Protein AF-A0A5D0V5Z0-F1 (afdb_monomer_lite)

Sequence (61 aa):
MISSRSCSSDRAREAVAGATVSTEDAQSVRHWVYCDRLLDGGRRCPRPADHDGACGSGAPG

Foldseek 3Di:
DDDDDDPDDDPPDPDPPVDPDDPVNVVPDDDDQFCQDQDPPRDGQRHGNPDDDDGPPPDDD

Radius of gyration: 28.07 Å; chains: 1; bounding box: 41×50×70 Å

Structure (mmCIF, N/CA/C/O backbone):
data_AF-A0A5D0V5Z0-F1
#
_entry.id   AF-A0A5D0V5Z0-F1
#
loop_
_atom_site.group_PDB
_atom_site.id
_atom_site.type_symbol
_atom_site.label_atom_id
_atom_site.label_alt_id
_atom_site.label_comp_id
_atom_site.label_asym_id
_atom_site.label_entity_id
_atom_site.label_seq_id
_atom_site.pdbx_PDB_ins_code
_atom_site.Cartn_x
_atom_site.Cartn_y
_atom_site.Cartn_z
_atom_site.occupancy
_atom_site.B_iso_or_equiv
_atom_site.auth_seq_id
_atom_site.auth_comp_id
_atom_site.auth_asym_id
_atom_site.auth_atom_id
_atom_site.pdbx_PDB_model_num
ATOM 1 N N . MET A 1 1 ? 30.364 34.662 -52.697 1.00 46.72 1 MET A N 1
ATOM 2 C CA . MET A 1 1 ? 29.048 34.553 -52.031 1.00 46.72 1 MET A CA 1
ATOM 3 C C . MET A 1 1 ? 28.446 33.225 -52.467 1.00 46.72 1 MET A C 1
ATOM 5 O O . MET A 1 1 ? 28.042 33.115 -53.614 1.00 46.72 1 MET A O 1
ATOM 9 N N . ILE A 1 2 ? 28.560 32.185 -51.634 1.00 51.88 2 ILE A N 1
ATOM 10 C CA . ILE A 1 2 ? 28.184 30.806 -51.986 1.00 51.88 2 ILE A CA 1
ATOM 11 C C . ILE A 1 2 ? 26.779 30.539 -51.451 1.00 51.88 2 ILE A C 1
ATOM 13 O O . ILE A 1 2 ? 26.511 30.699 -50.264 1.00 51.88 2 ILE A O 1
ATOM 17 N N . SER A 1 3 ? 25.911 30.205 -52.399 1.00 45.25 3 SER A N 1
ATOM 18 C CA . SER A 1 3 ? 24.474 30.019 -52.307 1.00 45.25 3 SER A CA 1
ATOM 19 C C . SER A 1 3 ? 23.998 29.106 -51.186 1.00 45.25 3 SER A C 1
ATOM 21 O O . SER A 1 3 ? 24.516 28.008 -50.983 1.00 45.25 3 SER A O 1
ATOM 23 N N . SER A 1 4 ? 22.885 29.531 -50.589 1.00 63.34 4 SER A N 1
ATOM 24 C CA . SER A 1 4 ? 21.891 28.712 -49.907 1.00 63.34 4 SER A CA 1
ATOM 25 C C . SER A 1 4 ? 21.630 27.419 -50.684 1.00 63.34 4 SER A C 1
ATOM 27 O O . SER A 1 4 ? 20.995 27.434 -51.739 1.00 63.34 4 SER A O 1
ATOM 29 N N . ARG A 1 5 ? 22.114 26.287 -50.174 1.00 60.69 5 ARG A N 1
ATOM 30 C CA . ARG A 1 5 ? 21.665 24.964 -50.612 1.00 60.69 5 ARG A CA 1
ATOM 31 C C . ARG A 1 5 ? 21.017 24.272 -49.427 1.00 60.69 5 ARG A C 1
ATOM 33 O O . ARG A 1 5 ? 21.687 23.757 -48.546 1.00 60.69 5 ARG A O 1
ATOM 40 N N . SER A 1 6 ? 19.693 24.367 -49.465 1.00 56.44 6 SER A N 1
ATOM 41 C CA . SER A 1 6 ? 18.719 23.352 -49.094 1.00 56.44 6 SER A CA 1
ATOM 42 C C . SER A 1 6 ? 18.885 22.663 -47.747 1.00 56.44 6 SER A C 1
ATOM 44 O O . SER A 1 6 ? 19.734 21.805 -47.537 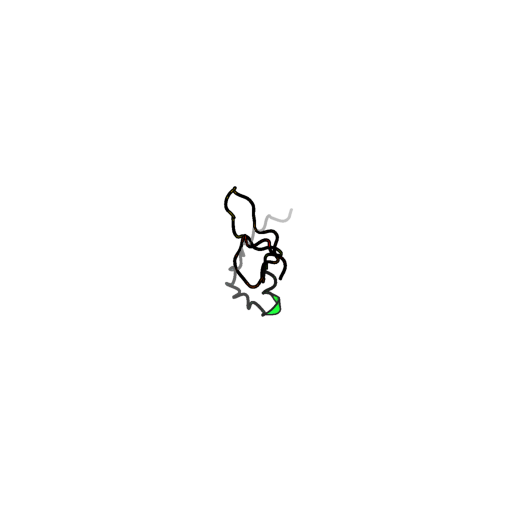1.00 56.44 6 SER A O 1
ATOM 46 N N . CYS A 1 7 ? 17.906 22.964 -46.900 1.00 54.72 7 CYS A N 1
ATOM 47 C CA . CYS A 1 7 ? 17.349 22.067 -45.902 1.00 54.72 7 CYS A CA 1
ATOM 48 C C . CYS A 1 7 ? 16.935 20.736 -46.583 1.00 54.72 7 CYS A C 1
ATOM 50 O O . CYS A 1 7 ? 15.783 20.550 -46.973 1.00 54.72 7 CYS A O 1
ATOM 52 N N . SER A 1 8 ? 17.886 19.831 -46.824 1.00 49.62 8 SER A N 1
ATOM 53 C CA . SER A 1 8 ? 17.601 18.442 -47.199 1.00 49.62 8 SER A CA 1
ATOM 54 C C . SER A 1 8 ? 17.202 17.735 -45.904 1.00 49.62 8 SER A C 1
ATOM 56 O O . SER A 1 8 ? 18.040 17.471 -45.053 1.00 49.62 8 SER A O 1
ATOM 58 N N . SER A 1 9 ? 15.913 17.644 -45.583 1.00 53.41 9 SER A N 1
ATOM 59 C CA . SER A 1 9 ? 15.004 16.668 -46.193 1.00 53.41 9 SER A CA 1
ATOM 60 C C . SER A 1 9 ? 15.628 15.281 -46.197 1.00 53.41 9 SER A C 1
ATOM 62 O O . SER A 1 9 ? 15.902 14.730 -47.250 1.00 53.41 9 SER A O 1
ATOM 64 N N . ASP A 1 10 ? 15.873 14.748 -45.006 1.00 50.31 10 ASP A N 1
ATOM 65 C CA . ASP A 1 10 ? 15.797 13.310 -44.790 1.00 50.31 10 ASP A CA 1
ATOM 66 C C . ASP A 1 10 ? 15.426 13.076 -43.322 1.00 50.31 10 ASP A C 1
ATOM 68 O O . ASP A 1 10 ? 16.245 12.730 -42.474 1.00 50.31 10 ASP A O 1
ATOM 72 N N . ARG A 1 11 ? 14.149 13.316 -42.983 1.00 55.19 11 ARG A N 1
ATOM 73 C CA . ARG A 1 11 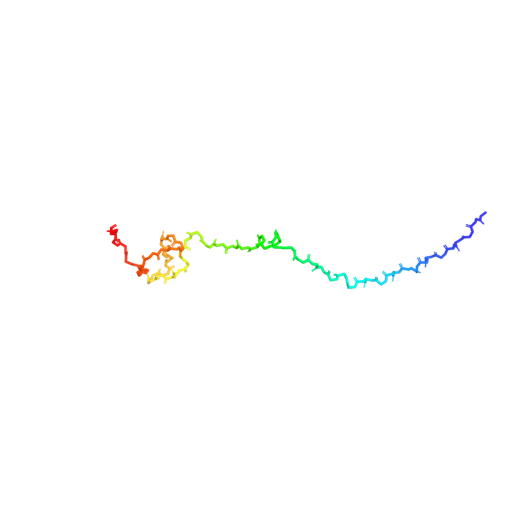? 13.541 12.541 -41.895 1.00 55.19 11 ARG A CA 1
ATOM 74 C C . ARG A 1 11 ? 13.454 11.111 -42.418 1.00 55.19 11 ARG A C 1
ATOM 76 O O . ARG A 1 11 ? 12.413 10.690 -42.925 1.00 55.19 11 ARG A O 1
ATOM 83 N N . ALA A 1 12 ? 14.582 10.410 -42.366 1.00 54.38 12 ALA A N 1
ATOM 84 C CA . ALA A 1 12 ? 14.643 8.981 -42.559 1.00 54.38 12 ALA A CA 1
ATOM 85 C C . ALA A 1 12 ? 13.750 8.372 -41.488 1.00 54.38 12 ALA A C 1
ATOM 87 O O . ALA A 1 12 ? 14.083 8.394 -40.306 1.00 54.38 12 ALA A O 1
ATOM 88 N N . ARG A 1 13 ? 12.572 7.939 -41.945 1.00 54.44 13 ARG A N 1
ATOM 89 C CA . ARG A 1 13 ? 11.756 6.846 -41.417 1.00 54.44 13 ARG A CA 1
ATOM 90 C C . ARG A 1 13 ? 12.272 6.363 -40.069 1.00 54.44 13 ARG A C 1
ATOM 92 O O . ARG A 1 13 ? 13.236 5.601 -40.027 1.00 54.44 13 ARG A O 1
ATOM 99 N N . GLU A 1 14 ? 11.585 6.772 -39.006 1.00 56.38 14 GLU A N 1
ATOM 100 C CA . GLU A 1 14 ? 11.504 5.989 -37.779 1.00 56.38 14 GLU A CA 1
ATOM 101 C C . GLU A 1 14 ? 11.206 4.550 -38.195 1.00 56.38 14 GLU A C 1
ATOM 103 O O . GLU A 1 14 ? 10.078 4.176 -38.524 1.00 56.38 14 GLU A O 1
ATOM 108 N N . ALA A 1 15 ? 12.268 3.752 -38.286 1.00 59.16 15 ALA A N 1
ATOM 109 C CA . ALA A 1 15 ? 12.142 2.322 -38.274 1.00 59.16 15 ALA A CA 1
ATOM 110 C C . ALA A 1 15 ? 11.383 2.034 -36.985 1.00 59.16 15 ALA A C 1
ATOM 112 O O . ALA A 1 15 ? 11.800 2.471 -35.911 1.00 59.16 15 ALA A O 1
ATOM 113 N N . VAL A 1 16 ? 10.258 1.331 -37.098 1.00 62.06 16 VAL A N 1
ATOM 114 C CA . VAL A 1 16 ? 9.698 0.584 -35.977 1.00 62.06 16 VAL A CA 1
ATOM 115 C C . VAL A 1 16 ? 10.794 -0.398 -35.569 1.00 62.06 16 VAL A C 1
ATOM 117 O O . VAL A 1 16 ? 10.885 -1.518 -36.064 1.00 62.06 16 VAL A O 1
ATOM 120 N N . ALA A 1 17 ? 11.721 0.083 -34.751 1.00 62.81 17 ALA A N 1
ATOM 121 C CA . ALA A 1 17 ? 12.695 -0.721 -34.066 1.00 62.81 17 ALA A CA 1
ATOM 122 C C . ALA A 1 17 ? 11.870 -1.460 -33.023 1.00 62.81 17 ALA A C 1
ATOM 124 O O . ALA A 1 17 ? 11.525 -0.900 -31.984 1.00 62.81 17 ALA A O 1
ATOM 125 N N . GLY A 1 18 ? 11.448 -2.681 -33.352 1.00 62.28 18 GLY A N 1
ATOM 126 C CA . GLY A 1 18 ? 10.895 -3.583 -32.357 1.00 62.28 18 GLY A CA 1
ATOM 127 C C . GLY A 1 18 ? 11.930 -3.712 -31.248 1.00 62.28 18 GLY A C 1
ATOM 128 O O . GLY A 1 18 ? 12.975 -4.326 -31.451 1.00 62.28 18 GLY A O 1
ATOM 129 N N . ALA A 1 19 ? 11.683 -3.060 -30.114 1.00 70.00 19 ALA A N 1
ATOM 130 C CA . ALA A 1 19 ? 12.5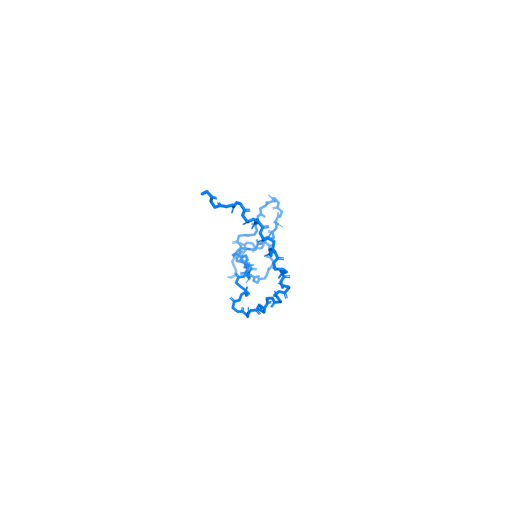59 -3.146 -28.965 1.00 70.00 19 ALA A CA 1
ATOM 131 C C . ALA A 1 19 ? 12.417 -4.558 -28.391 1.00 70.00 19 ALA A C 1
ATOM 133 O O . ALA A 1 19 ? 11.356 -4.931 -27.889 1.00 70.00 19 ALA A O 1
ATOM 134 N N . THR A 1 20 ? 13.464 -5.373 -28.509 1.00 71.62 20 THR A N 1
ATOM 135 C CA . THR A 1 20 ? 13.530 -6.650 -27.802 1.00 71.62 20 THR A CA 1
ATOM 136 C C . THR A 1 20 ? 13.788 -6.346 -26.335 1.00 71.62 20 THR A C 1
ATOM 138 O O . THR A 1 20 ? 14.900 -5.985 -25.954 1.00 71.62 20 THR A O 1
ATOM 141 N N . VAL A 1 21 ? 12.735 -6.438 -25.531 1.00 69.38 21 VAL A N 1
ATOM 142 C CA . VAL A 1 21 ? 12.800 -6.294 -24.077 1.00 69.38 21 VAL A CA 1
ATOM 143 C C . VAL A 1 21 ? 13.512 -7.525 -23.507 1.00 69.38 21 VAL A C 1
ATOM 145 O O . VAL A 1 21 ? 13.046 -8.649 -23.694 1.00 69.38 21 VAL A O 1
ATOM 148 N N . SER A 1 22 ? 14.654 -7.331 -22.844 1.00 68.56 22 SER A N 1
ATOM 149 C CA . SER A 1 22 ? 15.338 -8.397 -22.095 1.00 68.56 22 SER A CA 1
ATOM 150 C C . SER A 1 22 ? 14.619 -8.659 -20.769 1.00 68.56 22 SER A C 1
ATOM 152 O O . SER A 1 22 ? 14.014 -7.753 -20.208 1.00 68.56 22 SE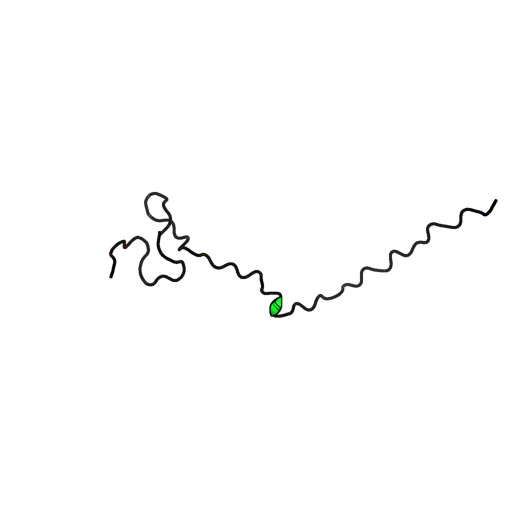R A O 1
ATOM 154 N N . THR A 1 23 ? 14.727 -9.861 -20.193 1.00 68.06 23 THR A N 1
ATOM 155 C CA . THR A 1 23 ? 14.204 -10.153 -18.837 1.00 68.06 23 THR A CA 1
ATOM 156 C C . THR A 1 23 ? 14.768 -9.195 -17.781 1.00 68.06 23 THR A C 1
ATOM 158 O O . THR A 1 23 ? 14.090 -8.859 -16.817 1.00 68.06 23 THR A O 1
ATOM 161 N N . GLU A 1 24 ? 15.990 -8.704 -17.998 1.00 67.38 24 GLU A N 1
ATOM 162 C CA . GLU A 1 24 ? 16.643 -7.664 -17.197 1.00 67.38 24 GLU A CA 1
ATOM 163 C C . GLU A 1 24 ? 15.944 -6.298 -17.249 1.00 67.38 24 GLU A C 1
ATOM 165 O O . GLU A 1 24 ? 16.299 -5.447 -16.451 1.00 67.38 24 GLU A O 1
ATOM 170 N N . ASP A 1 25 ? 14.981 -6.074 -18.151 1.00 68.94 25 ASP A N 1
ATOM 171 C CA . ASP A 1 25 ? 14.116 -4.882 -18.223 1.00 68.94 25 ASP A CA 1
ATOM 172 C C . ASP A 1 25 ? 12.781 -5.085 -17.472 1.00 68.94 25 ASP A C 1
ATOM 174 O O . ASP A 1 25 ? 12.006 -4.148 -17.285 1.00 68.94 25 ASP A O 1
ATOM 178 N N . ALA A 1 26 ? 12.547 -6.265 -16.878 1.00 65.69 26 ALA A N 1
ATOM 179 C CA . ALA A 1 26 ? 11.483 -6.478 -15.886 1.00 65.69 26 ALA A CA 1
ATOM 180 C C . ALA A 1 26 ? 11.739 -5.731 -14.549 1.00 65.69 26 ALA A C 1
ATOM 182 O O . ALA A 1 26 ? 11.194 -6.083 -13.503 1.00 65.69 26 ALA A O 1
ATOM 183 N N . GLN A 1 27 ? 12.529 -4.653 -14.572 1.00 67.38 27 GLN A N 1
ATOM 184 C CA . GLN A 1 27 ? 12.933 -3.822 -13.429 1.00 67.38 27 GLN A CA 1
ATOM 185 C C . GLN A 1 27 ? 11.784 -3.002 -12.840 1.00 67.38 27 GLN A C 1
ATOM 187 O O . GLN A 1 27 ? 11.968 -2.246 -11.886 1.00 67.38 27 GLN A O 1
ATOM 192 N N . SER A 1 28 ? 10.587 -3.120 -13.410 1.00 71.19 28 SER A N 1
ATOM 193 C CA . SER A 1 28 ? 9.396 -2.419 -12.950 1.00 71.19 28 SER A CA 1
ATOM 194 C C . SER A 1 28 ? 8.570 -3.210 -11.934 1.00 71.19 28 SER A C 1
ATOM 196 O O . SER A 1 28 ? 7.529 -2.709 -11.504 1.00 71.19 28 SER A O 1
ATOM 198 N N . VAL A 1 29 ? 9.017 -4.392 -11.482 1.00 72.69 29 VAL A N 1
ATOM 199 C CA . VAL A 1 29 ? 8.310 -5.127 -10.421 1.00 72.69 29 VAL A CA 1
ATOM 200 C C . VAL A 1 29 ? 8.393 -4.349 -9.105 1.00 72.69 29 VAL A C 1
ATOM 202 O O . VAL A 1 29 ? 9.378 -4.386 -8.369 1.00 72.69 29 VAL A O 1
ATOM 205 N N . ARG A 1 30 ? 7.314 -3.628 -8.799 1.00 75.00 30 ARG A N 1
ATOM 206 C CA . ARG A 1 30 ? 7.082 -2.970 -7.514 1.00 75.00 30 ARG A CA 1
ATOM 207 C C . ARG A 1 30 ? 6.283 -3.933 -6.642 1.00 75.00 30 ARG A C 1
ATOM 209 O O . ARG A 1 30 ? 5.116 -4.184 -6.927 1.00 75.00 30 ARG A O 1
ATOM 216 N N . HIS A 1 31 ? 6.894 -4.463 -5.586 1.00 79.00 31 HIS A N 1
ATOM 217 C CA . HIS A 1 31 ? 6.150 -5.139 -4.525 1.00 79.00 31 HIS A CA 1
ATOM 218 C C . HIS A 1 31 ? 5.841 -4.142 -3.405 1.00 79.00 31 HIS A C 1
ATOM 220 O O . HIS A 1 31 ? 6.643 -3.259 -3.093 1.00 79.00 31 HIS A O 1
ATOM 226 N N . TRP A 1 32 ? 4.657 -4.262 -2.814 1.00 85.31 32 TRP A N 1
ATOM 227 C CA . TRP A 1 32 ? 4.299 -3.491 -1.631 1.00 85.31 32 TRP A CA 1
ATOM 228 C C . TRP A 1 32 ? 5.086 -4.022 -0.428 1.00 85.31 32 TRP A C 1
ATOM 230 O O . TRP A 1 32 ? 5.260 -5.227 -0.290 1.00 85.31 32 TRP A O 1
ATOM 240 N N . VAL A 1 33 ? 5.570 -3.138 0.446 1.00 88.75 33 VAL A N 1
ATOM 241 C CA . VAL A 1 33 ? 6.275 -3.551 1.680 1.00 88.75 33 VAL A CA 1
ATOM 242 C C . VAL A 1 33 ? 5.275 -3.955 2.768 1.00 88.75 33 VAL A C 1
ATOM 244 O O . VAL A 1 33 ? 5.523 -4.873 3.546 1.00 88.75 33 VAL A O 1
ATOM 247 N N . TYR A 1 34 ? 4.109 -3.309 2.778 1.00 90.19 34 TYR A N 1
ATOM 248 C CA . TYR A 1 34 ? 3.015 -3.561 3.711 1.00 90.19 34 TYR A CA 1
ATOM 249 C C . TYR A 1 34 ? 1.751 -3.963 2.967 1.00 90.19 34 TYR A C 1
ATOM 251 O O . TYR A 1 34 ? 1.556 -3.609 1.804 1.00 90.19 34 TYR A O 1
ATOM 259 N N . CYS A 1 35 ? 0.875 -4.675 3.661 1.00 91.94 35 CYS A N 1
ATOM 260 C CA . CYS A 1 35 ? -0.428 -5.036 3.137 1.00 91.94 35 CYS A CA 1
ATOM 261 C C . CYS A 1 35 ? -1.283 -3.774 2.911 1.00 91.94 35 CYS A C 1
ATOM 263 O O . CYS A 1 35 ? -1.572 -3.022 3.842 1.00 91.94 35 CYS A O 1
ATOM 265 N N . ASP A 1 36 ? -1.717 -3.545 1.667 1.00 89.19 36 ASP A N 1
ATOM 266 C CA . ASP A 1 36 ? -2.531 -2.377 1.285 1.00 89.19 36 ASP A CA 1
ATOM 267 C C . ASP A 1 36 ? -4.015 -2.518 1.690 1.00 89.19 36 ASP A C 1
ATOM 269 O O . ASP A 1 36 ? -4.841 -1.645 1.430 1.00 89.19 36 ASP A O 1
ATOM 273 N N . ARG A 1 37 ? -4.384 -3.603 2.385 1.00 89.81 37 ARG A N 1
ATOM 274 C CA . ARG A 1 37 ? -5.757 -3.815 2.850 1.00 89.81 37 ARG A CA 1
ATOM 275 C C . ARG A 1 37 ? -6.171 -2.713 3.829 1.00 89.81 37 ARG A C 1
ATOM 277 O O . ARG A 1 37 ? -5.587 -2.564 4.905 1.00 89.81 37 ARG A O 1
ATOM 284 N N . LEU A 1 38 ? -7.235 -1.993 3.478 1.00 89.94 38 LEU A N 1
ATOM 285 C CA . LEU A 1 38 ? -7.947 -1.101 4.392 1.00 89.94 38 LEU A CA 1
ATOM 286 C C . LEU A 1 38 ? -8.746 -1.919 5.414 1.00 89.94 38 LEU A C 1
ATOM 288 O O . LEU A 1 38 ? -9.518 -2.805 5.043 1.00 89.94 38 LEU A O 1
ATOM 292 N N . LEU A 1 39 ? -8.534 -1.606 6.690 1.00 87.38 39 LEU A N 1
ATOM 293 C CA . LEU A 1 39 ? -9.263 -2.134 7.838 1.00 87.38 39 LEU A CA 1
ATOM 294 C C . LEU A 1 39 ? -10.432 -1.215 8.204 1.00 87.38 39 LEU A C 1
ATOM 296 O O . LEU A 1 39 ? -10.475 -0.042 7.809 1.00 87.38 39 LEU A O 1
ATOM 300 N N . ASP A 1 40 ? -11.338 -1.727 9.033 1.00 82.38 40 ASP A N 1
ATOM 301 C CA . ASP A 1 40 ? -12.383 -0.923 9.658 1.00 82.38 40 ASP A CA 1
ATOM 302 C C . ASP A 1 40 ? -11.763 0.265 10.414 1.00 82.38 40 ASP A C 1
ATOM 304 O O . ASP A 1 40 ? -10.821 0.127 11.202 1.00 82.38 40 ASP A O 1
ATOM 308 N N . GLY A 1 41 ? -12.251 1.469 10.110 1.00 82.56 41 GLY A N 1
ATOM 309 C CA . GLY A 1 41 ? -11.671 2.727 10.592 1.00 82.56 41 GLY A CA 1
ATOM 310 C C . GLY A 1 41 ? -10.665 3.385 9.640 1.00 82.56 41 GLY A C 1
ATOM 311 O O . GLY A 1 41 ? -10.005 4.343 10.036 1.00 82.56 41 GLY A O 1
ATOM 312 N N . GLY A 1 42 ? -10.531 2.900 8.400 1.00 85.94 42 GLY A N 1
ATOM 313 C CA . GLY A 1 42 ? -9.788 3.591 7.334 1.00 85.94 42 GLY A CA 1
ATOM 314 C C . GLY A 1 42 ? -8.265 3.540 7.477 1.00 85.94 42 GLY A C 1
ATOM 315 O O . GLY A 1 42 ? -7.549 4.257 6.781 1.00 85.94 42 GLY A O 1
ATOM 316 N N . ARG A 1 43 ? -7.755 2.692 8.375 1.00 87.50 43 ARG A N 1
ATOM 317 C CA . ARG A 1 43 ? -6.318 2.450 8.543 1.00 87.50 43 ARG A CA 1
ATOM 318 C C . ARG A 1 43 ? -5.886 1.269 7.684 1.00 87.50 43 ARG A C 1
ATOM 320 O O . ARG A 1 43 ? -6.642 0.320 7.503 1.00 87.50 43 ARG A O 1
ATOM 327 N N . ARG A 1 44 ? -4.654 1.308 7.182 1.00 90.12 44 ARG A N 1
ATOM 328 C CA . ARG A 1 44 ? -4.040 0.164 6.497 1.00 90.12 44 ARG A CA 1
ATOM 329 C C . ARG A 1 44 ? -3.574 -0.887 7.498 1.00 90.12 44 ARG A C 1
ATOM 331 O O . ARG A 1 44 ? -3.240 -0.564 8.640 1.00 90.12 44 ARG A O 1
ATOM 338 N N . CYS A 1 45 ? -3.540 -2.139 7.056 1.00 90.62 45 CYS A N 1
ATOM 339 C CA . CYS A 1 45 ? -2.946 -3.226 7.819 1.00 90.62 45 CYS A CA 1
ATOM 340 C C . CYS A 1 45 ? -1.448 -2.940 8.078 1.00 90.62 45 CYS A C 1
ATOM 342 O O . CYS A 1 45 ? -0.717 -2.652 7.134 1.00 90.62 45 CYS A O 1
ATOM 344 N N . PRO A 1 46 ? -0.954 -3.030 9.328 1.00 87.38 46 PRO A N 1
ATOM 345 C CA . PRO A 1 46 ? 0.454 -2.758 9.640 1.00 87.38 46 PRO A CA 1
ATOM 346 C C . PRO A 1 46 ? 1.396 -3.929 9.306 1.00 87.38 46 PRO A C 1
ATOM 348 O O . PRO A 1 46 ? 2.593 -3.853 9.572 1.00 87.38 46 PRO A O 1
ATOM 351 N N . ARG A 1 47 ? 0.869 -5.041 8.781 1.00 89.06 47 ARG A N 1
ATOM 352 C CA . ARG A 1 47 ? 1.635 -6.265 8.517 1.00 89.06 47 ARG A CA 1
ATOM 353 C C . ARG A 1 47 ? 2.354 -6.219 7.154 1.00 89.06 47 ARG A C 1
ATOM 355 O O . ARG A 1 47 ? 1.896 -5.492 6.268 1.00 89.06 47 ARG A O 1
ATOM 362 N N . PRO A 1 48 ? 3.440 -7.000 6.964 1.00 90.62 48 PRO A N 1
ATOM 363 C CA . PRO A 1 48 ? 4.130 -7.136 5.674 1.00 90.62 48 PRO A CA 1
ATOM 364 C C . PRO A 1 48 ? 3.177 -7.526 4.537 1.00 90.62 48 PRO A C 1
ATOM 366 O O . PRO A 1 48 ? 2.172 -8.172 4.796 1.00 90.62 48 PRO A O 1
ATOM 369 N N . ALA A 1 49 ? 3.453 -7.163 3.283 1.00 89.88 49 ALA A N 1
ATOM 370 C CA . ALA A 1 49 ? 2.530 -7.483 2.182 1.00 89.88 49 ALA A CA 1
ATOM 371 C C . ALA A 1 49 ? 2.302 -8.992 1.970 1.00 89.88 49 ALA A C 1
ATOM 373 O O . ALA A 1 49 ? 1.214 -9.383 1.559 1.00 89.88 49 ALA A O 1
ATOM 374 N N . ASP A 1 50 ? 3.295 -9.817 2.300 1.00 88.69 50 ASP A N 1
ATOM 375 C CA . ASP A 1 50 ? 3.269 -11.278 2.164 1.00 88.69 50 ASP A CA 1
ATOM 376 C C . ASP A 1 50 ? 2.967 -11.970 3.504 1.00 88.69 50 ASP A C 1
ATOM 378 O O . ASP A 1 50 ? 3.697 -12.835 3.974 1.00 88.69 50 ASP A O 1
ATOM 382 N N . HIS A 1 51 ? 1.949 -11.490 4.217 1.00 87.81 51 HIS A N 1
ATOM 383 C CA . HIS A 1 51 ? 1.647 -11.990 5.551 1.00 87.81 51 HIS A CA 1
ATOM 384 C C . HIS A 1 51 ? 0.590 -13.103 5.528 1.00 87.81 51 HIS A C 1
ATOM 386 O O . HIS A 1 51 ? -0.473 -12.957 4.925 1.00 87.81 51 HIS A O 1
ATOM 392 N N . ASP A 1 52 ? 0.800 -14.162 6.307 1.00 86.19 52 ASP A N 1
ATOM 393 C CA . ASP A 1 52 ? -0.208 -15.214 6.469 1.00 86.19 52 ASP A CA 1
ATOM 394 C C . ASP A 1 52 ? -1.316 -14.823 7.456 1.00 86.19 52 ASP A C 1
ATOM 396 O O . ASP A 1 52 ? -1.063 -14.215 8.500 1.00 86.19 52 ASP A O 1
ATOM 400 N N . GLY A 1 53 ? -2.560 -15.200 7.169 1.00 86.62 53 GLY A N 1
ATOM 401 C CA . GLY A 1 53 ? -3.709 -14.985 8.057 1.00 86.62 53 GLY A CA 1
ATOM 402 C C . GLY A 1 53 ? -4.479 -13.679 7.823 1.00 86.62 53 GLY A C 1
ATOM 403 O O . GLY A 1 53 ? -4.113 -12.830 7.010 1.00 86.62 53 GLY A O 1
ATOM 404 N N . ALA A 1 54 ? -5.601 -13.527 8.530 1.00 86.31 54 ALA A N 1
ATOM 405 C CA . ALA A 1 54 ? -6.563 -12.458 8.274 1.00 86.31 54 ALA A CA 1
ATOM 406 C C . ALA A 1 54 ? -6.050 -11.064 8.685 1.00 86.31 54 ALA A C 1
ATOM 408 O O . ALA A 1 54 ? -5.519 -10.856 9.780 1.00 86.31 54 ALA A O 1
ATOM 409 N N . CYS A 1 55 ? -6.279 -10.07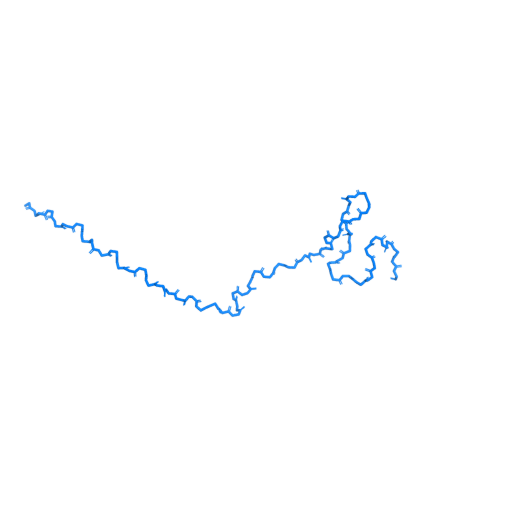7 7.815 1.00 87.25 55 CYS A N 1
ATOM 410 C CA . CYS A 1 55 ? -6.035 -8.663 8.102 1.00 87.25 55 CYS A CA 1
ATOM 411 C C . CYS A 1 55 ? -6.867 -8.202 9.313 1.00 87.25 55 CYS A C 1
ATOM 413 O O . CYS A 1 55 ? -8.022 -8.590 9.456 1.00 87.25 55 CYS A O 1
ATOM 415 N N . GLY A 1 56 ? -6.287 -7.373 10.184 1.00 75.62 56 GLY A N 1
ATOM 416 C CA . GLY A 1 56 ? -6.974 -6.856 11.377 1.00 75.62 56 GLY A CA 1
ATOM 417 C C . GLY A 1 56 ? -6.938 -7.782 12.598 1.00 75.62 56 GLY A C 1
ATOM 418 O O . GLY A 1 56 ? -7.257 -7.338 13.698 1.00 75.62 56 GLY A O 1
ATOM 419 N N . SER A 1 57 ? -6.461 -9.023 12.450 1.00 66.69 57 SER A N 1
ATOM 420 C CA . SER A 1 57 ? -6.176 -9.911 13.583 1.00 66.69 57 SER A CA 1
ATOM 421 C C . SER A 1 57 ? -4.834 -9.511 14.201 1.00 66.69 57 SER A C 1
ATOM 423 O O . SER A 1 57 ? -3.800 -10.106 13.923 1.00 66.69 57 SER A O 1
ATOM 425 N N . GLY A 1 58 ? -4.826 -8.432 14.985 1.00 63.03 58 GLY A N 1
ATOM 426 C CA . GLY A 1 58 ? -3.649 -7.914 15.696 1.00 63.03 58 GLY A CA 1
ATOM 427 C C . GLY A 1 58 ? -3.193 -8.776 16.878 1.00 63.03 58 GLY A C 1
ATOM 428 O O . GLY A 1 58 ? -2.668 -8.233 17.844 1.00 63.03 58 GLY A O 1
ATOM 429 N N . ALA A 1 59 ? -3.424 -10.088 16.836 1.00 51.50 59 ALA A N 1
ATOM 430 C CA . ALA A 1 59 ? -2.873 -11.007 17.815 1.00 51.50 59 ALA A CA 1
ATOM 431 C C . ALA A 1 59 ? -1.551 -11.551 17.250 1.00 51.50 59 ALA A C 1
ATOM 433 O O . ALA A 1 59 ? -1.586 -12.207 16.205 1.00 51.50 59 ALA A O 1
ATOM 434 N N . PRO A 1 60 ? -0.393 -11.265 17.870 1.00 55.09 60 PRO A N 1
ATOM 435 C CA . PRO A 1 60 ? 0.816 -12.007 17.550 1.00 55.09 60 PRO A CA 1
ATOM 436 C C . PRO A 1 60 ? 0.555 -13.484 17.881 1.00 55.09 60 PRO A C 1
ATOM 438 O O . PRO A 1 60 ? 0.187 -13.803 19.012 1.00 55.09 60 PRO A O 1
ATOM 441 N N . GLY A 1 61 ? 0.660 -14.345 16.868 1.00 55.34 61 GLY A N 1
ATOM 442 C CA . GLY A 1 61 ? 0.864 -15.780 17.061 1.00 55.34 61 GLY A CA 1
ATO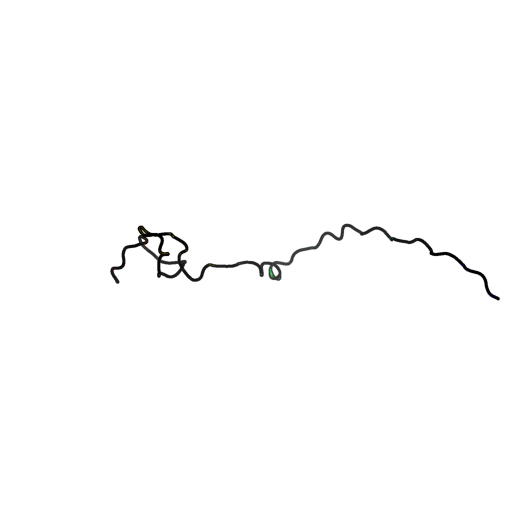M 443 C C . GLY A 1 61 ? 2.321 -16.052 17.385 1.00 55.34 61 GLY A C 1
ATOM 444 O O . GLY A 1 61 ? 3.173 -15.312 16.840 1.00 55.34 61 GLY A O 1
#

Secondary structure (DSSP, 8-state):
----------------------GGG-TT----SB--PBPTTSPBP-SBTT--S-TT-----

pLDDT: mean 72.01, std 14.58, range [45.25, 91.94]